Protein AF-A0A3S3E066-F1 (afdb_monomer)

Foldseek 3Di:
DWDDLVVLLVLLVVLLVVLVVLLPDQPLVVLQVPCVVPPPDPSNVVSNVVSVVVNVVSNLSSQLSNQSSVLSNCCSVPDTDDPVRSVVSNVVSRDDD

Mean predicted aligned error: 6.87 Å

Structure (mmCIF, N/CA/C/O backbone):
data_AF-A0A3S3E066-F1
#
_entry.id   AF-A0A3S3E066-F1
#
loop_
_atom_site.group_PDB
_atom_site.id
_atom_site.type_symbol
_atom_site.label_atom_id
_atom_site.label_alt_id
_atom_site.label_comp_id
_atom_site.label_asym_id
_atom_site.label_entity_id
_atom_site.label_seq_id
_atom_site.pdbx_PDB_ins_code
_atom_site.Cartn_x
_atom_site.Cartn_y
_atom_site.Cartn_z
_atom_site.occupancy
_atom_site.B_iso_or_equiv
_atom_site.auth_seq_id
_atom_site.auth_comp_id
_atom_site.auth_asym_id
_atom_site.auth_atom_id
_atom_site.pdbx_PDB_model_num
ATOM 1 N N . MET A 1 1 ? -15.516 13.019 19.456 1.00 78.25 1 MET A N 1
ATOM 2 C CA . MET A 1 1 ? -16.513 12.004 19.055 1.00 78.25 1 MET A CA 1
ATOM 3 C C . MET A 1 1 ? -15.793 10.671 19.013 1.00 78.25 1 MET A C 1
ATOM 5 O O . MET A 1 1 ? -14.618 10.677 18.664 1.00 78.25 1 MET A O 1
ATOM 9 N N . LEU A 1 2 ? -16.436 9.587 19.439 1.00 83.75 2 LEU A N 1
ATOM 10 C CA . LEU A 1 2 ? -15.850 8.249 19.356 1.00 83.75 2 LEU A CA 1
ATOM 11 C C . LEU A 1 2 ? -16.031 7.691 17.950 1.00 83.75 2 LEU A C 1
ATOM 13 O O . LEU A 1 2 ? -17.046 7.970 17.310 1.00 83.75 2 LEU A O 1
ATOM 17 N N . VAL A 1 3 ? -15.048 6.932 17.482 1.00 81.31 3 VAL A N 1
ATOM 18 C CA . VAL A 1 3 ? -15.110 6.292 16.170 1.00 81.31 3 VAL A CA 1
ATOM 19 C C . VAL A 1 3 ? -15.908 4.991 16.268 1.00 81.31 3 VAL A C 1
ATOM 21 O O . VAL A 1 3 ? -15.753 4.216 17.212 1.00 81.31 3 VAL A O 1
ATOM 24 N N . ASP A 1 4 ? -16.766 4.741 15.280 1.00 88.50 4 ASP A N 1
ATOM 25 C CA . ASP A 1 4 ? -17.499 3.482 15.161 1.00 88.50 4 ASP A CA 1
ATOM 26 C C . ASP A 1 4 ? -16.545 2.341 14.756 1.00 88.50 4 ASP A C 1
ATOM 28 O O . ASP A 1 4 ? -15.890 2.381 13.711 1.00 88.50 4 ASP A O 1
ATOM 32 N N . GLN A 1 5 ? -16.481 1.291 15.576 1.00 89.12 5 GLN A N 1
ATOM 33 C CA . GLN A 1 5 ? -15.607 0.138 15.349 1.00 89.12 5 GLN A CA 1
ATOM 34 C C . GLN A 1 5 ? -15.962 -0.647 14.080 1.00 89.12 5 GLN A C 1
ATOM 36 O O . GLN A 1 5 ? -15.073 -1.201 13.435 1.00 89.12 5 GLN A O 1
ATOM 41 N N . ALA A 1 6 ? -17.240 -0.715 13.699 1.00 89.06 6 ALA A N 1
ATOM 42 C CA . ALA A 1 6 ? -17.643 -1.376 12.462 1.00 89.06 6 ALA A CA 1
ATOM 43 C C . ALA A 1 6 ? -17.108 -0.614 11.243 1.00 89.06 6 ALA A C 1
ATOM 45 O O . ALA A 1 6 ? -16.639 -1.23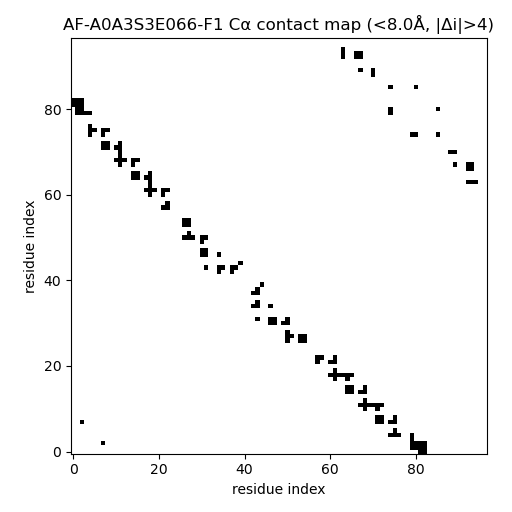7 10.289 1.00 89.06 6 ALA A O 1
ATOM 46 N N . VAL A 1 7 ? -17.103 0.722 11.312 1.00 90.12 7 VAL A N 1
ATOM 47 C CA . VAL A 1 7 ? -16.503 1.582 10.285 1.00 90.12 7 VAL A CA 1
ATOM 48 C C . VAL A 1 7 ? -14.987 1.389 10.238 1.00 90.12 7 VAL A C 1
ATOM 50 O O . VAL A 1 7 ? -14.447 1.211 9.150 1.00 90.12 7 VAL A O 1
ATOM 53 N N . LEU A 1 8 ? -14.300 1.323 11.385 1.00 90.56 8 LEU A N 1
ATOM 54 C CA . LEU A 1 8 ? -12.852 1.065 11.423 1.00 90.56 8 LEU A CA 1
ATOM 55 C C . LEU A 1 8 ? -12.474 -0.297 10.833 1.00 90.56 8 LEU A C 1
ATOM 57 O O . LEU A 1 8 ? -11.509 -0.383 10.078 1.00 90.56 8 LEU A O 1
ATOM 61 N N . ARG A 1 9 ? -13.241 -1.358 11.115 1.00 91.75 9 ARG A N 1
ATOM 62 C CA . ARG A 1 9 ? -13.006 -2.684 10.511 1.00 91.75 9 ARG A CA 1
ATOM 63 C C . ARG A 1 9 ? -13.242 -2.677 9.005 1.00 91.75 9 ARG A C 1
ATOM 65 O O . ARG A 1 9 ? -12.473 -3.294 8.270 1.00 91.75 9 ARG A O 1
ATOM 72 N N . ALA A 1 10 ? -14.290 -1.992 8.546 1.00 94.19 10 ALA A N 1
ATOM 73 C CA . ALA A 1 10 ? -14.562 -1.847 7.120 1.00 94.19 10 ALA A CA 1
ATOM 74 C C . ALA A 1 10 ? -13.426 -1.090 6.419 1.00 94.19 10 ALA A C 1
ATOM 76 O O . ALA A 1 10 ? -12.890 -1.591 5.433 1.00 94.19 10 ALA A O 1
ATOM 77 N N . PHE A 1 11 ? -12.999 0.038 6.990 1.00 92.06 11 PHE A N 1
ATOM 78 C CA . PHE A 1 11 ? -11.873 0.826 6.499 1.00 92.06 11 PHE A CA 1
ATOM 79 C C . PHE A 1 11 ? -10.569 0.016 6.480 1.00 92.06 11 PHE A C 1
ATOM 81 O O . PHE A 1 11 ? -9.878 0.007 5.464 1.00 92.06 11 PHE A O 1
ATOM 88 N N . ALA A 1 12 ? -10.255 -0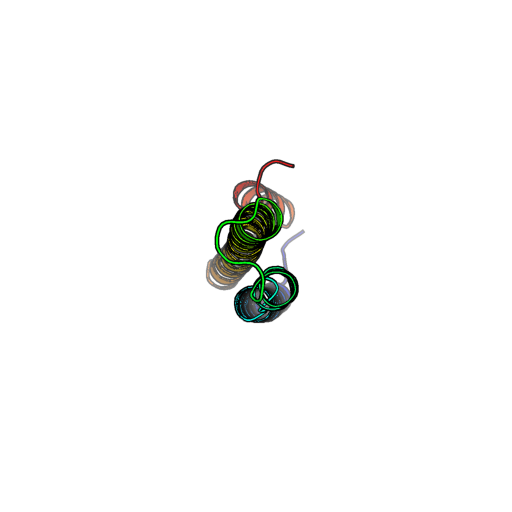.723 7.550 1.00 93.25 12 ALA A N 1
ATOM 89 C CA . ALA A 1 12 ? -9.069 -1.577 7.612 1.00 93.25 12 ALA A CA 1
ATOM 90 C C . ALA A 1 12 ? -9.057 -2.622 6.486 1.00 93.25 12 ALA A C 1
ATOM 92 O O . ALA A 1 12 ? -8.044 -2.803 5.812 1.00 93.25 12 ALA A O 1
ATOM 93 N N . ARG A 1 13 ? -10.200 -3.276 6.245 1.00 95.69 13 ARG A N 1
ATOM 94 C CA . ARG A 1 13 ? -10.353 -4.260 5.168 1.00 95.69 13 ARG A CA 1
ATOM 95 C C . ARG A 1 13 ? -10.168 -3.624 3.790 1.00 95.69 13 ARG A C 1
ATOM 97 O O . ARG A 1 13 ? -9.351 -4.110 3.019 1.00 95.69 13 ARG A O 1
ATOM 104 N N . GLU A 1 14 ? -10.890 -2.546 3.492 1.00 95.12 14 GLU A N 1
ATOM 105 C CA . GLU A 1 14 ? -10.824 -1.871 2.186 1.00 95.12 14 GLU A CA 1
ATOM 106 C C . GLU A 1 14 ? -9.418 -1.335 1.892 1.00 95.12 14 GLU A C 1
ATOM 108 O O . GLU A 1 14 ? -8.904 -1.483 0.785 1.00 95.12 14 GLU A O 1
ATOM 113 N N . THR A 1 15 ? -8.755 -0.777 2.905 1.00 94.19 15 THR A N 1
ATOM 114 C CA . THR A 1 15 ? -7.396 -0.241 2.773 1.00 94.19 15 THR A CA 1
ATOM 115 C C . THR A 1 15 ? -6.372 -1.363 2.581 1.00 94.19 15 THR A C 1
ATOM 117 O O . THR A 1 15 ? -5.462 -1.235 1.763 1.00 94.19 15 THR A O 1
ATOM 120 N N . SER A 1 16 ? -6.549 -2.505 3.256 1.00 94.38 16 SER A N 1
ATOM 121 C CA . SER A 1 16 ? -5.732 -3.698 3.013 1.00 94.38 16 SER A CA 1
ATOM 122 C C . SER A 1 16 ? -5.929 -4.245 1.595 1.00 94.38 16 SER A C 1
ATOM 124 O O . S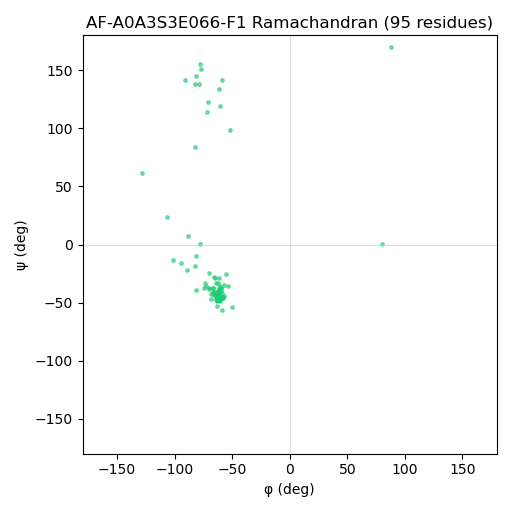ER A 1 16 ? -4.946 -4.586 0.940 1.00 94.38 16 SER A O 1
ATOM 126 N N . GLU A 1 17 ? -7.172 -4.325 1.109 1.00 95.75 17 GLU A N 1
ATOM 127 C CA . GLU A 1 17 ? -7.487 -4.779 -0.253 1.00 95.75 17 GLU A CA 1
ATOM 128 C C . GLU A 1 17 ? -6.859 -3.852 -1.307 1.00 95.75 17 GLU A C 1
ATOM 130 O O . GLU A 1 17 ? -6.251 -4.327 -2.268 1.00 95.75 17 GLU A O 1
ATOM 135 N N . ALA A 1 18 ? -6.925 -2.533 -1.098 1.00 94.06 18 ALA A N 1
ATOM 136 C CA . ALA A 1 18 ? -6.279 -1.551 -1.965 1.00 94.06 18 ALA A CA 1
ATOM 137 C C . ALA A 1 18 ? -4.746 -1.687 -1.966 1.00 94.06 18 ALA A C 1
ATOM 139 O O . ALA A 1 18 ? -4.135 -1.704 -3.034 1.00 94.06 18 ALA A O 1
ATOM 140 N N . GLY A 1 19 ? -4.121 -1.844 -0.793 1.00 92.38 19 GLY A N 1
ATOM 141 C CA . GLY A 1 19 ? -2.676 -2.065 -0.679 1.00 92.38 19 GLY A CA 1
ATOM 142 C C . GLY A 1 19 ? -2.208 -3.332 -1.404 1.00 92.38 19 GLY A C 1
ATOM 143 O O . GLY A 1 19 ? -1.187 -3.308 -2.097 1.00 92.38 19 GLY A O 1
ATOM 144 N N . SER A 1 20 ? -2.978 -4.422 -1.315 1.00 93.44 20 SER A N 1
ATOM 145 C CA . SER A 1 20 ? -2.732 -5.650 -2.084 1.00 93.44 20 SER A CA 1
ATOM 146 C C . SER A 1 20 ? -2.846 -5.419 -3.591 1.00 93.44 20 SER A C 1
ATOM 148 O O . SER A 1 20 ? -1.933 -5.788 -4.327 1.00 93.44 20 SER A O 1
ATOM 150 N N . ALA A 1 21 ? -3.904 -4.746 -4.051 1.00 94.62 21 ALA A N 1
ATOM 151 C CA . ALA A 1 21 ? -4.092 -4.442 -5.470 1.00 94.62 21 ALA A CA 1
ATOM 152 C C . ALA A 1 21 ? -2.961 -3.567 -6.045 1.00 94.62 21 ALA A C 1
ATOM 154 O O . ALA A 1 21 ? -2.511 -3.797 -7.166 1.00 94.62 21 ALA A O 1
ATOM 155 N N . ILE A 1 22 ? -2.462 -2.595 -5.273 1.00 91.19 22 ILE A N 1
ATOM 156 C CA . ILE A 1 22 ? -1.305 -1.769 -5.654 1.00 91.19 22 ILE A CA 1
ATOM 157 C C . ILE A 1 22 ? -0.052 -2.642 -5.780 1.00 91.19 22 ILE A C 1
ATOM 159 O O . ILE A 1 22 ? 0.648 -2.572 -6.788 1.00 91.19 22 ILE A O 1
ATOM 163 N N . ARG A 1 23 ? 0.211 -3.507 -4.795 1.00 89.19 23 ARG A N 1
ATOM 164 C CA . ARG A 1 23 ? 1.385 -4.396 -4.781 1.00 89.19 23 ARG A CA 1
ATOM 165 C C . ARG A 1 23 ? 1.400 -5.388 -5.945 1.00 89.19 23 ARG A C 1
ATOM 167 O O . ARG A 1 23 ? 2.471 -5.750 -6.421 1.00 89.19 23 ARG A O 1
ATOM 174 N N . GLU A 1 24 ? 0.228 -5.831 -6.381 1.00 90.00 24 GLU A N 1
ATOM 175 C CA . GLU A 1 24 ? 0.059 -6.763 -7.499 1.00 90.00 24 GLU A CA 1
ATOM 176 C C . GLU A 1 24 ? 0.118 -6.079 -8.874 1.00 90.00 24 GLU A C 1
ATOM 178 O O . GLU A 1 24 ? 0.198 -6.763 -9.896 1.00 90.00 24 GLU A O 1
ATOM 183 N N . SER A 1 25 ? 0.103 -4.743 -8.927 1.00 87.88 25 SER A N 1
ATOM 184 C CA . SER A 1 25 ? 0.183 -4.014 -10.190 1.00 87.88 25 SER A CA 1
ATOM 185 C C . SER A 1 25 ? 1.589 -4.102 -10.804 1.00 87.88 25 SER A C 1
ATOM 187 O O . SER A 1 25 ? 2.564 -3.573 -10.271 1.00 87.88 25 SER A O 1
ATOM 189 N N . ASP A 1 26 ? 1.710 -4.767 -11.958 1.00 79.56 26 ASP A N 1
ATOM 190 C CA . ASP A 1 26 ? 2.949 -4.767 -12.744 1.00 79.56 26 ASP A CA 1
ATOM 191 C C . ASP A 1 26 ? 3.039 -3.500 -13.605 1.00 79.56 26 ASP A C 1
ATOM 193 O O . ASP A 1 26 ? 2.669 -3.479 -14.780 1.00 79.56 26 ASP A O 1
ATOM 197 N N . LEU A 1 27 ? 3.516 -2.413 -12.998 1.00 80.94 27 LEU A N 1
ATOM 198 C CA . LEU A 1 27 ? 3.797 -1.169 -13.722 1.00 80.94 27 LEU A CA 1
ATOM 199 C C . LEU A 1 27 ? 5.168 -1.187 -14.419 1.00 80.94 27 LEU A C 1
ATOM 201 O O . LEU A 1 27 ? 5.407 -0.380 -15.316 1.00 80.94 27 LEU A O 1
ATOM 205 N N . GLY A 1 28 ? 6.068 -2.090 -14.017 1.00 78.94 28 GLY A N 1
ATOM 206 C CA . GLY A 1 28 ? 7.444 -2.158 -14.511 1.00 78.94 28 GLY A CA 1
ATOM 207 C C . GLY A 1 28 ? 7.570 -2.872 -15.856 1.00 78.94 28 GLY A C 1
ATOM 208 O O . GLY A 1 28 ? 8.317 -2.409 -16.719 1.00 78.94 28 GLY A O 1
ATOM 209 N N . GLY A 1 29 ? 6.816 -3.956 -16.065 1.00 82.31 29 GLY A N 1
ATOM 210 C CA . GLY A 1 29 ? 6.841 -4.774 -17.283 1.00 82.31 29 GLY A CA 1
ATOM 211 C C . GLY A 1 29 ? 6.704 -3.965 -18.582 1.00 82.31 29 GLY A C 1
ATOM 212 O O . GLY A 1 29 ? 7.603 -4.027 -19.428 1.00 82.31 29 GLY A O 1
ATOM 213 N N . PRO A 1 30 ? 5.666 -3.119 -18.730 1.00 85.88 30 PRO A N 1
ATOM 214 C CA . PRO A 1 30 ? 5.486 -2.298 -19.930 1.00 85.88 30 PRO A CA 1
ATOM 215 C C . PRO A 1 30 ? 6.627 -1.297 -20.190 1.00 85.88 30 PRO A C 1
ATOM 217 O O . PRO A 1 30 ? 6.902 -0.949 -21.338 1.00 85.88 30 PRO A O 1
ATOM 220 N N . ILE A 1 31 ? 7.307 -0.826 -19.137 1.00 83.44 31 ILE A N 1
ATOM 221 C CA . ILE A 1 31 ? 8.401 0.158 -19.230 1.00 83.44 31 ILE A CA 1
ATOM 222 C C . ILE A 1 31 ? 9.662 -0.486 -19.820 1.00 83.44 31 ILE A C 1
ATOM 224 O O . ILE A 1 31 ? 10.396 0.156 -20.582 1.00 83.44 31 ILE A O 1
ATOM 228 N N . VAL A 1 32 ? 9.915 -1.755 -19.488 1.00 85.81 32 VAL A N 1
ATOM 229 C CA . VAL A 1 32 ? 11.101 -2.496 -19.945 1.00 85.81 32 VAL A CA 1
ATOM 230 C C . VAL A 1 32 ? 10.897 -3.218 -21.278 1.00 85.81 32 VAL A C 1
ATOM 232 O O . VAL A 1 32 ? 11.883 -3.455 -21.975 1.00 85.81 32 VAL A O 1
ATOM 235 N N . GLU A 1 33 ? 9.658 -3.519 -21.682 1.00 84.69 33 GLU A N 1
ATOM 236 C CA . GLU A 1 33 ? 9.363 -4.222 -22.943 1.00 84.69 33 GLU A CA 1
ATOM 237 C C . GLU A 1 33 ? 9.814 -3.455 -24.193 1.00 84.69 33 GLU A C 1
ATOM 239 O O . GLU A 1 33 ? 10.386 -4.046 -25.109 1.00 84.69 33 GLU A O 1
ATOM 244 N N . GLY A 1 34 ? 9.598 -2.137 -24.242 1.00 78.12 34 GLY A N 1
ATOM 245 C CA . GLY A 1 34 ? 9.891 -1.327 -25.432 1.00 78.12 34 GLY A CA 1
ATOM 246 C C . GLY A 1 34 ? 11.362 -1.388 -25.882 1.00 78.12 34 GLY A C 1
ATOM 247 O O . GLY A 1 34 ? 11.638 -1.745 -27.030 1.00 78.12 34 GLY A O 1
ATOM 248 N N . PRO A 1 35 ? 12.332 -1.062 -25.010 1.00 79.69 35 PRO A N 1
ATOM 249 C CA . PRO A 1 35 ? 13.752 -1.104 -25.353 1.00 79.69 35 PRO A CA 1
ATOM 250 C C . PRO A 1 35 ? 14.429 -2.461 -25.119 1.00 79.69 35 PRO A C 1
ATOM 252 O O . PRO A 1 35 ? 15.638 -2.561 -25.333 1.00 79.69 35 PRO A O 1
ATOM 255 N N . ALA A 1 36 ? 13.687 -3.521 -24.770 1.00 76.00 36 ALA A N 1
ATOM 256 C CA . ALA A 1 36 ? 14.230 -4.880 -24.652 1.00 76.00 36 ALA A CA 1
ATOM 257 C C . ALA A 1 36 ? 14.941 -5.363 -25.937 1.00 76.00 36 ALA A C 1
ATOM 259 O O . ALA A 1 36 ? 15.848 -6.191 -25.878 1.00 76.00 36 ALA A O 1
ATOM 260 N N . GLY A 1 37 ? 14.577 -4.816 -27.103 1.00 81.50 37 GLY A N 1
ATOM 261 C CA . GLY A 1 37 ? 15.243 -5.081 -28.384 1.00 81.50 37 GLY A CA 1
ATOM 262 C C . GLY A 1 37 ? 16.574 -4.346 -28.606 1.00 81.50 37 GLY A C 1
ATOM 263 O O . GLY A 1 37 ? 17.170 -4.502 -29.670 1.00 81.50 37 GLY A O 1
ATOM 264 N N . MET A 1 38 ? 17.042 -3.531 -27.652 1.00 86.81 38 MET A N 1
ATOM 265 C CA . MET A 1 38 ? 18.240 -2.686 -27.785 1.00 86.81 38 MET A CA 1
ATOM 266 C C . MET A 1 38 ? 19.231 -2.882 -26.619 1.00 86.81 38 MET A C 1
ATOM 268 O O . MET A 1 38 ? 19.515 -1.925 -25.887 1.00 86.81 38 MET A O 1
ATOM 272 N N . PRO A 1 39 ? 19.779 -4.096 -26.428 1.00 82.88 39 PRO A N 1
ATOM 273 C CA . PRO A 1 39 ? 20.663 -4.395 -25.307 1.00 82.88 39 PRO A CA 1
ATOM 274 C C . PRO A 1 39 ? 21.932 -3.534 -25.318 1.00 82.88 39 PRO A C 1
ATOM 276 O O . PRO A 1 39 ? 22.587 -3.372 -26.348 1.00 82.88 39 PRO A O 1
ATOM 279 N N . GLY A 1 40 ? 22.277 -2.976 -24.158 1.00 84.88 40 GLY A N 1
ATOM 280 C CA . GLY A 1 40 ? 23.419 -2.083 -23.959 1.00 84.88 40 GLY A CA 1
ATOM 281 C C . GLY A 1 40 ? 23.175 -0.631 -24.378 1.00 84.88 40 GLY A C 1
ATOM 282 O O . GLY A 1 40 ? 24.080 0.195 -24.254 1.00 84.88 40 GLY A O 1
ATOM 283 N N . SER A 1 41 ? 21.979 -0.295 -24.870 1.00 91.44 41 SER A N 1
ATOM 284 C CA . SER A 1 41 ? 21.636 1.083 -25.221 1.00 91.44 41 SER A CA 1
ATOM 285 C C . SER A 1 41 ? 21.307 1.924 -23.985 1.00 91.44 41 SER A C 1
ATOM 287 O O . SER A 1 41 ? 20.825 1.424 -22.968 1.00 91.44 41 SER A O 1
ATOM 289 N N . THR A 1 42 ? 21.486 3.242 -24.099 1.00 91.81 42 THR A N 1
ATOM 290 C CA . THR A 1 42 ? 20.999 4.190 -23.086 1.00 91.81 42 THR A CA 1
ATOM 291 C C . THR A 1 42 ? 19.492 4.049 -22.866 1.00 91.81 42 THR A C 1
ATOM 293 O O . THR A 1 42 ? 19.047 4.161 -21.733 1.00 91.81 42 THR A O 1
ATOM 296 N N . ALA A 1 43 ? 18.714 3.734 -23.909 1.00 88.75 43 ALA A N 1
ATOM 297 C CA . ALA A 1 43 ? 17.271 3.526 -23.794 1.00 88.75 43 ALA A CA 1
ATOM 298 C C . ALA A 1 43 ? 16.924 2.317 -22.909 1.00 88.75 43 ALA A C 1
ATOM 300 O O . ALA A 1 43 ? 16.057 2.419 -22.047 1.00 88.75 43 ALA A O 1
ATOM 301 N N . GLU A 1 44 ? 17.633 1.198 -23.072 1.00 89.88 44 GLU A N 1
ATOM 302 C CA . GLU A 1 44 ? 17.461 0.012 -22.227 1.00 89.88 44 GLU A CA 1
ATOM 303 C C . GLU A 1 44 ? 17.829 0.309 -20.766 1.00 89.88 44 GLU A C 1
ATOM 305 O O . GLU A 1 44 ? 17.073 -0.028 -19.854 1.00 89.88 44 GLU A O 1
ATOM 310 N N . TRP A 1 45 ? 18.960 0.982 -20.533 1.00 91.44 45 TRP A N 1
ATOM 311 C CA . TRP A 1 45 ? 19.369 1.376 -19.184 1.00 91.44 45 TRP A CA 1
ATOM 312 C C . TRP A 1 45 ? 18.354 2.324 -18.531 1.00 91.44 45 TRP A C 1
ATOM 314 O O . TRP A 1 45 ? 17.953 2.098 -17.390 1.00 91.44 45 TRP A O 1
ATOM 324 N N . THR A 1 46 ? 17.895 3.348 -19.256 1.00 92.56 46 THR A N 1
ATOM 325 C CA . THR A 1 46 ? 16.911 4.310 -18.748 1.00 92.56 46 THR A CA 1
ATOM 326 C C . THR A 1 46 ? 15.585 3.630 -18.427 1.00 92.56 46 THR A C 1
ATOM 328 O O . THR A 1 46 ? 15.016 3.915 -17.379 1.00 92.56 46 THR A O 1
ATOM 331 N N . SER A 1 47 ? 15.110 2.698 -19.255 1.00 91.88 47 SER A N 1
ATOM 332 C CA . SER A 1 47 ? 13.889 1.947 -18.945 1.00 91.88 47 SER A CA 1
ATOM 333 C C . SER A 1 47 ? 14.016 1.092 -17.693 1.00 91.88 47 SER A C 1
ATOM 335 O O . SER A 1 47 ? 13.083 1.073 -16.899 1.00 91.88 47 SER A O 1
ATOM 337 N N . ARG A 1 48 ? 15.158 0.427 -17.472 1.00 88.81 48 ARG A N 1
ATOM 338 C CA . ARG A 1 48 ? 15.395 -0.295 -16.211 1.00 88.81 48 ARG A CA 1
ATOM 339 C C . ARG A 1 48 ? 15.375 0.652 -15.016 1.00 88.81 48 ARG A C 1
ATOM 341 O O . ARG A 1 48 ? 14.661 0.392 -14.062 1.00 88.81 48 ARG A O 1
ATOM 348 N N . PHE A 1 49 ? 16.081 1.779 -15.111 1.00 91.62 49 PHE A N 1
ATOM 349 C CA . PHE A 1 49 ? 16.103 2.784 -14.048 1.00 91.62 49 PHE A CA 1
ATOM 350 C C . PHE A 1 49 ? 14.699 3.311 -13.713 1.00 91.62 49 PHE A C 1
ATOM 352 O O . PHE A 1 49 ? 14.332 3.399 -12.545 1.00 91.62 49 PHE A O 1
ATOM 359 N N . VAL A 1 50 ? 13.897 3.643 -14.729 1.00 92.00 50 VAL A N 1
ATOM 360 C CA . VAL A 1 50 ? 12.522 4.121 -14.528 1.00 92.00 50 VAL A CA 1
ATOM 361 C C . VAL A 1 50 ? 11.636 3.015 -13.953 1.00 92.00 50 VAL A C 1
ATOM 363 O O . VAL A 1 50 ? 10.843 3.292 -13.058 1.00 92.00 50 VAL A O 1
ATOM 366 N N . ALA A 1 51 ? 11.776 1.772 -14.418 1.00 90.81 51 ALA A N 1
ATOM 367 C CA . ALA A 1 51 ? 11.028 0.642 -13.873 1.00 90.81 51 ALA A CA 1
ATOM 368 C C . ALA A 1 51 ? 11.371 0.384 -12.398 1.00 90.81 51 ALA A C 1
ATOM 370 O O . ALA A 1 51 ? 10.459 0.189 -11.598 1.00 90.81 51 ALA A O 1
ATOM 371 N N . ASP A 1 52 ? 12.651 0.456 -12.024 1.00 90.44 52 ASP A N 1
ATOM 372 C CA . ASP A 1 52 ? 13.099 0.326 -10.634 1.00 90.44 52 ASP A CA 1
ATOM 373 C C . ASP A 1 52 ? 12.542 1.460 -9.759 1.00 90.44 52 ASP A C 1
ATOM 375 O O . ASP A 1 52 ? 12.030 1.204 -8.670 1.00 90.44 52 ASP A O 1
ATOM 379 N N . PHE A 1 53 ? 12.578 2.703 -10.253 1.00 91.88 53 PHE A N 1
ATOM 380 C CA . PHE A 1 53 ? 12.013 3.860 -9.555 1.00 91.88 53 PHE A CA 1
ATOM 381 C C . PHE A 1 53 ? 10.505 3.706 -9.312 1.00 91.88 53 PHE A C 1
ATOM 383 O O . PHE A 1 53 ? 10.037 3.877 -8.189 1.00 91.88 53 PHE A O 1
ATOM 390 N N . VAL A 1 54 ? 9.744 3.332 -10.345 1.00 91.56 54 VAL A N 1
ATOM 391 C CA . VAL A 1 54 ? 8.296 3.111 -10.227 1.00 91.56 54 VAL A CA 1
ATOM 392 C C . VAL A 1 54 ? 7.996 1.949 -9.281 1.00 91.56 54 VAL A C 1
ATOM 394 O O . VAL A 1 54 ? 7.091 2.061 -8.457 1.00 91.56 54 VAL A O 1
ATOM 397 N N . ALA A 1 55 ? 8.757 0.854 -9.361 1.00 89.94 55 ALA A N 1
ATOM 398 C CA . ALA A 1 55 ? 8.587 -0.287 -8.467 1.00 89.94 55 ALA A CA 1
ATOM 399 C C . ALA A 1 55 ? 8.781 0.106 -6.997 1.00 89.94 55 ALA A C 1
ATOM 401 O O . ALA A 1 55 ? 8.053 -0.387 -6.137 1.00 89.94 55 ALA A O 1
ATOM 402 N N . GLU A 1 56 ? 9.721 1.005 -6.706 1.00 91.12 56 GLU A N 1
ATOM 403 C CA . GLU A 1 56 ? 9.926 1.507 -5.350 1.00 91.12 56 GLU A CA 1
ATOM 404 C C . GLU A 1 56 ? 8.756 2.369 -4.869 1.00 91.12 56 GLU A C 1
ATOM 406 O O . GLU A 1 56 ? 8.208 2.107 -3.801 1.00 91.12 56 GLU A O 1
ATOM 411 N N . SER A 1 57 ? 8.281 3.310 -5.689 1.00 91.69 57 SER A N 1
ATOM 412 C CA . SER A 1 57 ? 7.11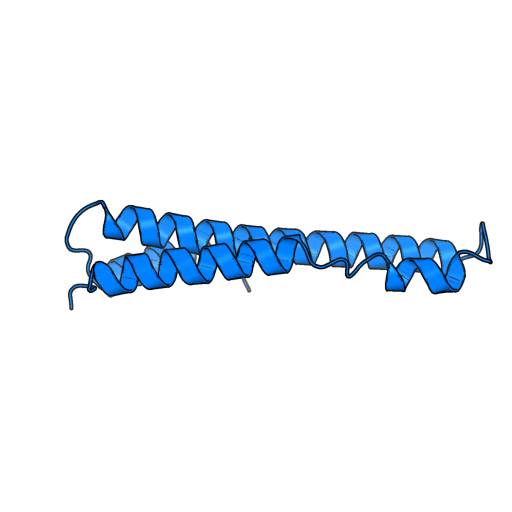0 4.128 -5.340 1.00 91.69 57 SER A CA 1
ATOM 413 C C . SER A 1 57 ? 5.842 3.292 -5.122 1.00 91.69 57 SER A C 1
ATOM 415 O O . SER A 1 57 ? 5.035 3.599 -4.247 1.00 91.69 57 SER A O 1
ATOM 417 N N . VAL A 1 58 ? 5.655 2.215 -5.894 1.00 91.69 58 VAL A N 1
ATOM 418 C CA . VAL A 1 58 ? 4.535 1.276 -5.712 1.00 91.69 58 VAL A CA 1
ATOM 419 C C . VAL A 1 58 ? 4.639 0.538 -4.377 1.00 91.69 58 VAL A C 1
ATOM 421 O O 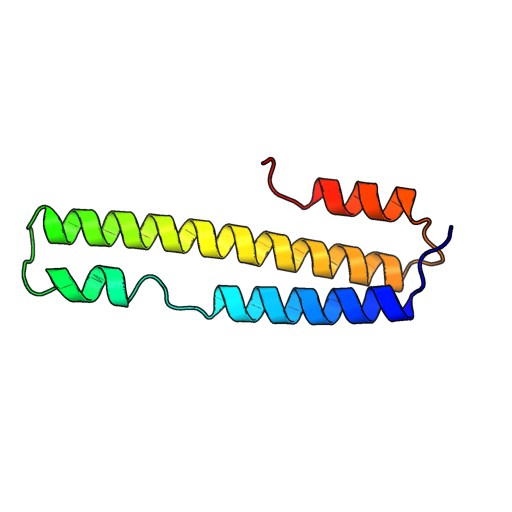. VAL A 1 58 ? 3.624 0.372 -3.699 1.00 91.69 58 VAL A O 1
ATOM 424 N N . ARG A 1 59 ? 5.845 0.106 -3.980 1.00 90.31 59 ARG A N 1
ATOM 425 C CA . ARG A 1 59 ? 6.066 -0.540 -2.676 1.00 90.31 59 ARG A CA 1
ATOM 426 C C . ARG A 1 59 ? 5.771 0.412 -1.530 1.00 90.31 59 ARG A C 1
ATOM 428 O O . ARG A 1 59 ? 5.006 0.040 -0.649 1.00 90.31 59 ARG A O 1
ATOM 435 N N . GLU A 1 60 ? 6.308 1.626 -1.583 1.00 92.19 60 GLU A N 1
ATOM 436 C CA . GLU A 1 60 ? 6.094 2.645 -0.552 1.00 92.19 60 GLU A CA 1
ATOM 437 C C . GLU A 1 60 ? 4.603 2.958 -0.375 1.00 92.19 60 GLU A C 1
ATOM 439 O O . GLU A 1 60 ? 4.087 2.957 0.743 1.00 92.19 60 GLU A O 1
ATOM 444 N N . LEU A 1 61 ? 3.874 3.123 -1.483 1.00 91.50 61 LEU A N 1
ATOM 445 C CA . LEU A 1 61 ? 2.431 3.329 -1.438 1.00 91.50 61 LEU A CA 1
ATOM 446 C C . LEU A 1 61 ? 1.707 2.117 -0.829 1.00 91.50 61 LEU A C 1
ATOM 448 O O . LEU A 1 61 ? 0.871 2.282 0.058 1.00 91.50 61 LEU A O 1
ATOM 452 N N . ALA A 1 62 ? 2.026 0.897 -1.273 1.00 92.38 62 ALA A N 1
ATOM 453 C CA . ALA A 1 62 ? 1.412 -0.320 -0.743 1.00 92.38 62 ALA A CA 1
ATOM 454 C C . ALA A 1 62 ? 1.696 -0.519 0.756 1.00 92.38 62 ALA A C 1
ATOM 456 O O . ALA A 1 62 ? 0.818 -0.981 1.487 1.00 92.38 62 ALA A O 1
ATOM 457 N N . ASP A 1 63 ? 2.898 -0.178 1.217 1.00 91.62 63 ASP A N 1
ATOM 458 C CA . ASP A 1 63 ? 3.290 -0.252 2.625 1.00 91.62 63 ASP A CA 1
ATOM 459 C C . ASP A 1 63 ? 2.561 0.808 3.465 1.00 91.62 63 ASP A C 1
ATOM 461 O O . ASP A 1 63 ? 2.073 0.484 4.549 1.00 91.62 63 ASP A O 1
ATOM 465 N N . GLY A 1 64 ? 2.363 2.022 2.939 1.00 92.75 64 GLY A N 1
ATOM 466 C CA . GLY A 1 64 ? 1.515 3.039 3.570 1.00 92.75 64 GLY A CA 1
ATOM 467 C C . GLY A 1 64 ? 0.071 2.560 3.764 1.00 92.75 64 GLY A C 1
ATOM 468 O O . GLY A 1 64 ? -0.482 2.661 4.860 1.00 92.75 64 GLY A O 1
ATOM 469 N N . TYR A 1 65 ? -0.533 1.946 2.738 1.00 94.00 65 TYR A N 1
ATOM 470 C CA . TYR A 1 65 ? -1.871 1.343 2.844 1.00 94.00 65 TYR A CA 1
ATOM 471 C C . TYR A 1 65 ? -1.917 0.188 3.856 1.00 94.00 65 TYR A C 1
ATOM 473 O O . TYR A 1 65 ? -2.854 0.095 4.651 1.00 94.00 65 TYR A O 1
ATOM 481 N N . ALA A 1 66 ? -0.900 -0.677 3.873 1.00 91.88 66 ALA A N 1
ATOM 482 C CA . ALA A 1 66 ? -0.808 -1.753 4.858 1.00 91.88 66 ALA A 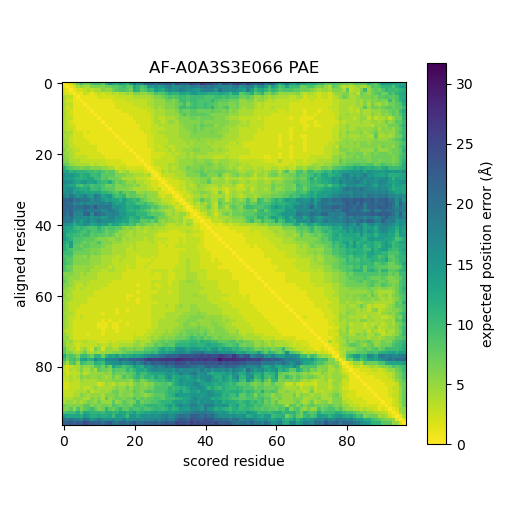CA 1
ATOM 483 C C . ALA A 1 66 ? -0.710 -1.204 6.290 1.00 91.88 66 ALA A C 1
ATOM 485 O O . ALA A 1 66 ? -1.361 -1.717 7.203 1.00 91.88 66 ALA A O 1
ATOM 486 N N . GLY A 1 67 ? 0.055 -0.131 6.478 1.00 92.31 67 GLY A N 1
ATOM 487 C CA 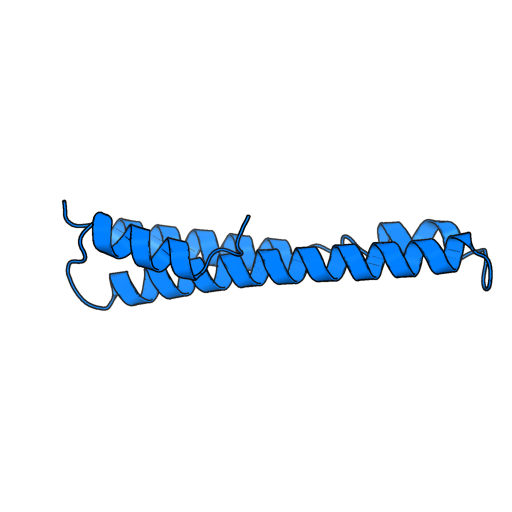. GLY A 1 67 ? 0.171 0.559 7.751 1.00 92.31 67 GLY A CA 1
ATOM 488 C C . GLY A 1 67 ? -1.149 1.194 8.205 1.00 92.31 67 GLY A C 1
ATOM 489 O O . GLY A 1 67 ? -1.568 0.980 9.342 1.00 92.31 67 GLY A O 1
ATOM 490 N N . LEU A 1 68 ? -1.862 1.894 7.316 1.00 93.19 68 LEU A N 1
ATOM 491 C CA . LEU A 1 68 ? -3.199 2.434 7.602 1.00 93.19 68 LEU A CA 1
ATOM 492 C C . LEU A 1 68 ? -4.185 1.336 8.022 1.00 93.19 68 LEU A C 1
ATOM 494 O O . LEU A 1 68 ? -4.922 1.497 8.999 1.00 93.19 68 LEU A O 1
ATOM 498 N N . ALA A 1 69 ? -4.181 0.208 7.308 1.00 93.06 69 ALA A N 1
ATOM 499 C CA . ALA A 1 69 ? -5.023 -0.935 7.629 1.00 93.06 69 ALA A CA 1
ATOM 500 C C . ALA A 1 69 ? -4.690 -1.523 9.010 1.00 93.06 69 ALA A C 1
ATOM 502 O O . ALA A 1 69 ? -5.600 -1.804 9.792 1.00 93.06 69 ALA A O 1
ATOM 503 N N . ALA A 1 70 ? -3.401 -1.659 9.339 1.00 91.62 70 ALA A N 1
ATOM 504 C CA . ALA A 1 70 ? -2.945 -2.143 10.640 1.00 91.62 70 ALA A CA 1
ATOM 505 C C . ALA A 1 70 ? -3.349 -1.196 11.780 1.00 91.62 70 ALA A C 1
ATOM 507 O O . ALA A 1 70 ? -3.866 -1.653 12.801 1.00 91.62 70 ALA A O 1
ATOM 508 N N . THR A 1 71 ? -3.194 0.118 11.589 1.00 91.31 71 THR A N 1
ATOM 509 C CA . THR A 1 71 ? -3.635 1.135 12.553 1.00 91.31 71 THR A CA 1
ATOM 510 C C . THR A 1 71 ? -5.141 1.057 12.776 1.00 91.31 71 THR A C 1
ATOM 512 O O . THR A 1 71 ? -5.598 1.009 13.918 1.00 91.31 71 THR A O 1
ATOM 515 N N . ALA A 1 72 ? -5.936 0.986 11.711 1.00 89.75 72 ALA A N 1
ATOM 516 C CA . ALA A 1 72 ? -7.387 0.886 11.821 1.00 89.75 72 ALA A CA 1
ATOM 517 C C . ALA A 1 72 ? -7.852 -0.406 12.506 1.00 89.75 72 ALA A C 1
ATOM 519 O O . ALA A 1 72 ? -8.709 -0.348 13.388 1.00 89.75 72 ALA A O 1
ATOM 520 N N . ALA A 1 73 ? -7.258 -1.553 12.164 1.00 88.88 73 ALA A N 1
ATOM 521 C CA . ALA A 1 73 ? -7.555 -2.829 12.812 1.00 88.88 73 ALA A CA 1
ATOM 522 C C . ALA A 1 73 ? -7.182 -2.810 14.303 1.00 88.88 73 ALA A C 1
ATOM 524 O O . ALA A 1 73 ? -8.000 -3.173 15.147 1.00 88.88 73 ALA A O 1
ATOM 525 N N . GLY A 1 74 ? -5.992 -2.301 14.639 1.00 86.75 74 GLY A N 1
ATOM 526 C CA . GLY A 1 74 ? -5.538 -2.185 16.024 1.00 86.75 74 GLY A CA 1
ATOM 527 C C . GLY A 1 74 ? -6.473 -1.332 16.885 1.00 86.75 74 GLY A C 1
ATOM 528 O O . GLY A 1 74 ? -6.799 -1.721 18.007 1.00 86.75 74 GLY A O 1
ATOM 529 N N . ASN A 1 75 ? -6.971 -0.213 16.349 1.00 85.88 75 ASN A N 1
ATOM 530 C CA . ASN A 1 75 ? -7.929 0.651 17.047 1.00 85.88 75 ASN A CA 1
ATOM 531 C C . ASN A 1 75 ? -9.339 0.038 17.111 1.00 85.88 75 ASN A C 1
ATOM 533 O O . ASN A 1 75 ? -10.036 0.216 18.106 1.00 85.88 75 ASN A O 1
ATOM 537 N N . ALA A 1 76 ? -9.756 -0.727 16.098 1.00 81.94 76 ALA A N 1
ATOM 538 C CA . ALA A 1 76 ? -11.033 -1.439 16.128 1.00 81.94 76 ALA A CA 1
ATOM 539 C C . ALA A 1 76 ? -11.089 -2.541 17.203 1.00 81.94 76 ALA A C 1
ATOM 541 O O . ALA A 1 76 ? -12.176 -2.861 17.692 1.00 81.94 76 ALA A O 1
ATOM 542 N N . ASP A 1 77 ? -9.939 -3.119 17.559 1.00 81.44 77 ASP A N 1
ATOM 543 C CA . ASP A 1 77 ? -9.830 -4.207 18.535 1.00 81.44 77 ASP A CA 1
ATOM 544 C C . ASP A 1 77 ? -9.513 -3.723 19.968 1.00 81.44 77 ASP A C 1
ATOM 546 O O . A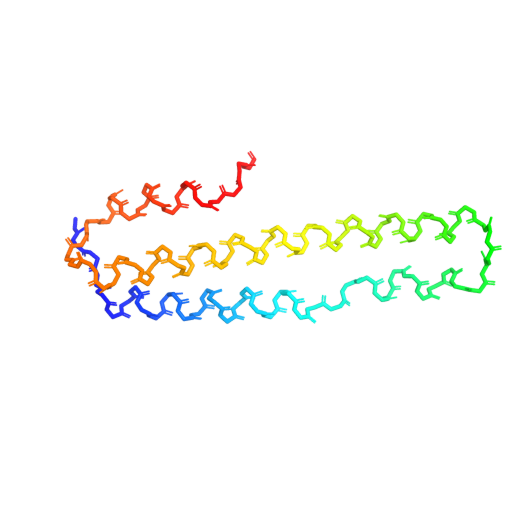SP A 1 77 ? -9.734 -4.470 20.923 1.00 81.44 77 ASP A O 1
ATOM 550 N N . SER A 1 78 ? -9.053 -2.474 20.148 1.00 66.38 78 SER A N 1
ATOM 551 C CA . SER A 1 78 ? -8.480 -1.964 21.413 1.00 66.38 78 SER A CA 1
ATOM 552 C C . SER A 1 78 ? -9.353 -0.985 22.231 1.00 66.38 78 SER A C 1
ATOM 554 O O . SER A 1 78 ? -8.798 -0.293 23.077 1.00 66.38 78 SER A O 1
ATOM 556 N N . TYR A 1 79 ? -10.690 -0.982 22.080 1.00 63.91 79 TYR A N 1
ATOM 557 C CA . TYR A 1 79 ? -11.694 -0.088 22.733 1.00 63.91 79 TYR A CA 1
ATOM 558 C C . TYR A 1 79 ? -12.005 1.249 22.013 1.00 63.91 79 TYR A C 1
ATOM 560 O O . TYR A 1 79 ? -11.384 1.596 21.018 1.00 63.91 79 TYR A O 1
ATOM 568 N N . GLU A 1 80 ? -13.054 1.954 22.484 1.00 67.12 80 GLU A N 1
ATOM 569 C CA . GLU A 1 80 ? -13.558 3.251 21.985 1.00 67.12 80 GLU A CA 1
ATOM 570 C C . GLU A 1 80 ? -12.442 4.310 21.887 1.00 67.12 80 GLU A C 1
ATOM 572 O O . GLU A 1 80 ? -12.090 4.956 22.872 1.00 67.12 80 GLU A O 1
ATOM 577 N N . VAL A 1 81 ? -11.907 4.505 20.682 1.00 80.69 81 VAL A N 1
ATOM 578 C CA . VAL A 1 81 ? -10.929 5.551 20.360 1.00 80.69 81 VAL A CA 1
ATOM 579 C C . VAL A 1 81 ? -11.637 6.812 19.887 1.00 80.69 81 VAL A C 1
ATOM 581 O O . VAL A 1 81 ? -12.651 6.754 19.179 1.00 80.69 81 VAL A O 1
ATOM 584 N N . SER A 1 82 ? -11.119 7.974 20.285 1.00 84.31 82 SER A N 1
ATOM 585 C CA . SER A 1 82 ? -11.626 9.238 19.769 1.00 84.31 82 SER A CA 1
ATOM 586 C C . SER A 1 82 ? -11.123 9.511 18.351 1.00 84.31 82 SER A C 1
ATOM 588 O O . SER A 1 82 ? -10.020 9.134 17.967 1.00 84.31 82 SER A O 1
ATOM 590 N N . ASP A 1 83 ? -11.930 10.237 17.582 1.00 82.38 83 ASP A N 1
ATOM 591 C CA . ASP A 1 83 ? -11.603 10.661 16.215 1.00 82.38 83 ASP A CA 1
ATOM 592 C C . ASP A 1 83 ? -10.254 11.404 16.125 1.00 82.38 83 ASP A C 1
ATOM 594 O O . ASP A 1 83 ? -9.479 11.216 15.191 1.00 82.38 83 ASP A O 1
ATOM 598 N N . LEU A 1 84 ? -9.931 12.196 17.151 1.00 84.25 84 LEU A N 1
ATOM 599 C CA . LEU A 1 84 ? -8.703 12.986 17.202 1.00 84.25 84 LEU A CA 1
ATOM 600 C C . LEU A 1 84 ? -7.461 12.124 17.476 1.00 84.25 84 LEU A C 1
ATOM 602 O O . LEU A 1 84 ? -6.408 12.368 16.894 1.00 84.25 84 LEU A O 1
ATOM 606 N N . GLU A 1 85 ? -7.585 11.105 18.328 1.00 84.50 85 GLU A N 1
ATOM 607 C CA . GLU A 1 85 ? -6.512 10.132 18.574 1.00 84.50 85 GLU A CA 1
ATOM 608 C C . GLU A 1 85 ? -6.274 9.255 17.343 1.00 84.50 85 GLU A C 1
ATOM 610 O O . GLU A 1 85 ? -5.128 9.044 16.950 1.00 84.50 85 GLU A O 1
ATOM 615 N N . PHE A 1 86 ? -7.347 8.805 16.685 1.00 83.50 86 PHE A N 1
ATOM 616 C CA . PHE A 1 86 ? -7.236 8.025 15.456 1.00 83.50 86 PHE A CA 1
ATOM 617 C C . PHE A 1 86 ? -6.533 8.808 14.340 1.00 83.50 86 PHE A C 1
ATOM 619 O O . PHE A 1 86 ? -5.622 8.285 13.699 1.00 83.50 86 PHE A O 1
ATOM 626 N N . ALA A 1 87 ? -6.898 10.079 14.145 1.00 85.19 87 ALA A N 1
ATOM 627 C CA . ALA A 1 87 ? -6.270 10.940 13.145 1.00 85.19 87 ALA A CA 1
ATOM 628 C C . ALA A 1 87 ? -4.757 11.115 13.375 1.00 85.19 87 ALA A C 1
ATOM 630 O O . ALA A 1 87 ? -3.989 11.126 12.413 1.00 85.19 87 ALA A O 1
ATOM 631 N N . ALA A 1 88 ? -4.318 11.213 14.633 1.00 86.12 88 ALA A N 1
ATOM 632 C CA . ALA A 1 88 ? -2.900 11.324 14.966 1.00 86.12 88 ALA A CA 1
ATOM 633 C C . ALA A 1 88 ? -2.119 10.045 14.616 1.00 86.12 88 ALA A C 1
ATOM 635 O O . ALA A 1 88 ? -1.035 10.132 14.045 1.00 86.12 88 ALA A O 1
ATOM 636 N N . LEU A 1 89 ? -2.689 8.867 14.894 1.00 85.88 89 LEU A N 1
ATOM 637 C CA . LEU A 1 89 ? -2.070 7.580 14.553 1.00 85.88 89 LEU A CA 1
ATOM 638 C C . LEU A 1 89 ? -1.981 7.363 13.040 1.00 85.88 89 LEU A C 1
ATOM 640 O O . LEU A 1 89 ? -1.001 6.821 12.545 1.00 85.88 89 LEU A O 1
ATOM 644 N N . VAL A 1 90 ? -2.998 7.792 12.291 1.00 82.31 90 VAL A N 1
ATOM 645 C CA . VAL A 1 90 ? -2.979 7.752 10.822 1.00 82.31 90 VAL A CA 1
ATOM 646 C C . VAL A 1 90 ? -1.858 8.631 10.263 1.00 82.31 90 VAL A C 1
ATOM 648 O O . VAL A 1 90 ? -1.162 8.212 9.341 1.00 82.31 90 VAL A O 1
ATOM 651 N N . ALA A 1 91 ? -1.654 9.820 10.832 1.00 84.31 91 ALA A N 1
ATOM 652 C CA . ALA A 1 91 ? -0.615 10.743 10.385 1.00 84.31 91 ALA A CA 1
ATOM 653 C C . ALA A 1 91 ? 0.812 10.203 10.588 1.00 84.31 91 ALA A C 1
ATOM 655 O O . ALA A 1 91 ? 1.689 10.539 9.805 1.00 84.31 91 ALA A O 1
ATOM 656 N N . GLU A 1 92 ? 1.045 9.350 11.591 1.00 84.88 92 GLU A N 1
ATOM 657 C CA . GLU A 1 92 ? 2.358 8.730 11.842 1.00 84.88 92 GLU A CA 1
ATOM 658 C C . GLU A 1 92 ? 2.751 7.696 10.771 1.00 84.88 92 GLU A C 1
ATOM 660 O O . GLU A 1 92 ? 3.931 7.419 10.570 1.00 84.88 92 GLU A O 1
ATOM 665 N N . VAL A 1 93 ? 1.766 7.113 10.085 1.00 80.62 93 VAL A N 1
ATOM 666 C CA . VAL A 1 93 ? 1.974 5.984 9.164 1.00 80.62 93 VAL A CA 1
ATOM 667 C C . VAL A 1 93 ? 1.992 6.412 7.696 1.00 80.62 93 VAL A C 1
ATOM 669 O O . VAL A 1 93 ? 2.398 5.648 6.820 1.00 80.62 93 VAL A O 1
ATOM 672 N N . LEU A 1 94 ? 1.565 7.640 7.412 1.00 73.69 94 LEU A N 1
ATOM 673 C CA . LEU A 1 94 ? 1.676 8.216 6.081 1.00 73.69 94 LEU A CA 1
ATOM 674 C C . LEU A 1 94 ? 3.112 8.716 5.849 1.00 73.69 94 LEU A C 1
ATOM 676 O O . LEU A 1 94 ? 3.685 9.337 6.745 1.00 73.69 94 LEU A O 1
ATOM 680 N N . PRO A 1 95 ? 3.699 8.484 4.662 1.00 61.03 95 PRO A N 1
ATOM 681 C CA . PRO A 1 95 ? 4.972 9.103 4.307 1.00 61.03 95 PRO A CA 1
ATOM 682 C C . PRO A 1 95 ? 4.837 10.635 4.350 1.00 61.03 95 PRO A C 1
ATOM 684 O O . PRO A 1 95 ? 3.794 11.173 3.964 1.00 61.03 95 PRO A O 1
ATOM 687 N N . GLU A 1 96 ? 5.870 11.340 4.833 1.00 60.12 96 GLU A N 1
ATOM 688 C CA . GLU A 1 96 ? 5.875 12.808 4.819 1.00 60.12 96 GLU A CA 1
ATOM 689 C C . GLU A 1 96 ? 5.772 13.297 3.369 1.00 60.12 96 GLU A C 1
ATOM 691 O O . GLU A 1 96 ? 6.608 12.966 2.527 1.00 60.12 96 GLU A O 1
ATOM 696 N N . SER A 1 97 ? 4.703 14.041 3.081 1.00 48.88 97 SER A N 1
ATOM 697 C CA . SER A 1 97 ? 4.403 14.615 1.765 1.00 48.88 97 SER A CA 1
ATOM 698 C C . SER A 1 97 ? 5.323 15.768 1.393 1.00 48.88 97 SER A C 1
ATOM 700 O O . SER A 1 97 ? 5.498 16.651 2.268 1.00 48.88 97 SER A O 1
#

pLDDT: mean 86.43, std 8.25, range [48.88, 95.75]

Secondary structure (DSSP, 8-state):
-BPPHHHHHHHHHHHHHHHHHHHH---SHHHHHGGGGSTTSHHHHHHHHHHHHHHHHHHHHHHHHHHHHHHHHHHHHSS--BHHHHHHHHHHHSPP-

Sequence (97 aa):
MLVDQAVLRAFARETSEAGSAIRESDLGGPIVEGPAGMPGSTAEWTSRFVADFVAESVRELADGYAGLAATAAGNADSYEVSDLEFAALVAEVLPES

Radius of gyration: 18.76 Å; Cα contacts (8 Å, |Δi|>4): 93; chains: 1; bounding box: 41×21×51 Å

Solvent-accessible surface area (backbone atoms only — not comparable to full-atom values): 5137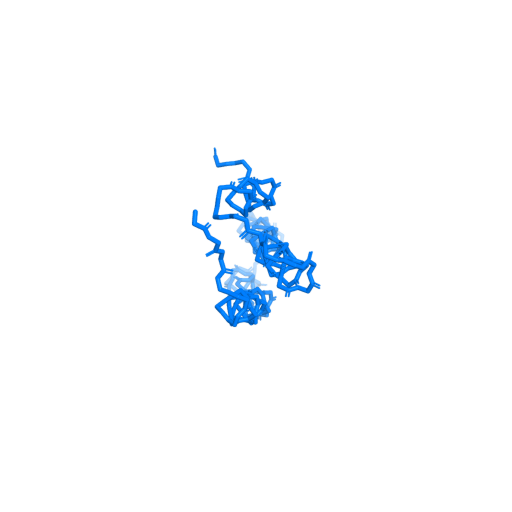 Å² total; per-residue (Å²): 106,71,52,59,46,70,56,28,45,50,50,15,50,54,33,36,52,51,16,49,56,47,61,69,55,76,72,35,59,72,48,41,57,73,36,63,87,38,82,92,35,71,62,33,53,49,24,48,53,51,22,54,54,51,52,48,55,39,48,53,51,19,50,31,27,42,41,47,14,50,54,28,41,52,49,43,74,70,55,90,44,41,50,69,62,52,52,53,59,50,58,74,45,46,75,90,127

Nearest PDB structures (foldseek):
  6tz5-assembly1_AA  TM=7.562E-01  e=7.254E+00  Homo sapiens
  2ysu-assembly1_B  TM=4.077E-01  e=7.656E+00  Escherichia coli

Organism: NCBI:txid2487364